Protein AF-G0A8H8-F1 (afdb_monomer_lite)

Foldseek 3Di:
DDAAEEAPVVVQVVVLVVLVVVQVVQQVVLVVVVVVPQDWDWDADPPDPDTDTDTDTPPVVDDSDTDHDAKDKDKQKWAWDWDDDDPDIATKIKSADDPVVVVDPDDGQIWIWIWMQGPVTIDTDIGGDPDDRRDDDPHIYIHGYDPVRCVVCVCCDPPRPCNVVVRVVVVVVVVVVVD

Structure (mmCIF, N/CA/C/O backbone):
data_AF-G0A8H8-F1
#
_entry.id   AF-G0A8H8-F1
#
loop_
_atom_site.group_PDB
_atom_site.id
_atom_site.type_symbol
_atom_site.label_atom_id
_atom_site.label_alt_id
_atom_site.label_comp_id
_atom_site.label_asym_id
_atom_site.label_entity_id
_atom_site.label_seq_id
_atom_site.pdbx_PDB_ins_code
_atom_site.Cartn_x
_atom_site.Cartn_y
_atom_site.Cartn_z
_atom_site.occupancy
_atom_site.B_iso_or_equiv
_atom_site.auth_seq_id
_atom_site.auth_comp_id
_atom_site.auth_asym_id
_atom_site.auth_atom_id
_atom_site.pdbx_PDB_model_num
ATOM 1 N N . MET A 1 1 ? 7.381 1.154 24.580 1.00 57.47 1 MET A N 1
ATOM 2 C CA . MET A 1 1 ? 7.280 1.016 23.109 1.00 57.47 1 MET A CA 1
ATOM 3 C C . MET A 1 1 ? 6.534 2.219 22.568 1.00 57.47 1 MET A C 1
ATOM 5 O O . MET A 1 1 ? 5.368 2.389 22.905 1.00 57.47 1 MET A O 1
ATOM 9 N N . THR A 1 2 ? 7.204 3.066 21.794 1.00 69.69 2 THR A N 1
ATOM 10 C CA . THR A 1 2 ? 6.569 4.161 21.054 1.00 69.69 2 THR A CA 1
ATOM 11 C C . THR A 1 2 ? 5.768 3.575 19.896 1.00 69.69 2 THR A C 1
ATOM 13 O O . THR A 1 2 ? 6.224 2.657 19.213 1.00 69.69 2 THR A O 1
ATOM 16 N N . ALA A 1 3 ? 4.533 4.041 19.730 1.00 78.56 3 ALA A N 1
ATOM 17 C CA . ALA A 1 3 ? 3.699 3.614 18.621 1.00 78.56 3 ALA A CA 1
ATOM 18 C C . ALA A 1 3 ? 3.858 4.596 17.461 1.00 78.56 3 ALA A C 1
ATOM 20 O O . ALA A 1 3 ? 3.851 5.807 17.678 1.00 78.56 3 ALA A O 1
ATOM 21 N N . ILE A 1 4 ? 4.005 4.071 16.250 1.00 86.50 4 ILE A N 1
ATOM 22 C CA . ILE A 1 4 ? 4.068 4.878 15.037 1.00 86.50 4 ILE A CA 1
ATOM 23 C C . ILE A 1 4 ? 2.630 5.099 14.590 1.00 86.50 4 ILE A C 1
ATOM 25 O O . ILE A 1 4 ? 1.916 4.138 14.307 1.00 86.50 4 ILE A O 1
ATOM 29 N N . THR A 1 5 ? 2.207 6.358 14.581 1.00 89.00 5 THR A N 1
ATOM 30 C CA . THR A 1 5 ? 0.856 6.751 14.180 1.00 89.00 5 THR A CA 1
ATOM 31 C C . THR A 1 5 ? 0.952 7.503 12.865 1.00 89.00 5 THR A C 1
ATOM 33 O O . THR A 1 5 ? 1.665 8.500 12.800 1.00 89.00 5 THR A O 1
ATOM 36 N N . VAL A 1 6 ? 0.268 7.017 11.832 1.00 91.62 6 VAL A N 1
ATOM 37 C CA . VAL A 1 6 ? 0.286 7.615 10.487 1.00 91.62 6 VAL A CA 1
ATOM 38 C C . VAL A 1 6 ? -1.136 7.604 9.922 1.00 91.62 6 VAL A C 1
ATOM 40 O O . VAL A 1 6 ? -1.864 6.640 10.163 1.00 91.62 6 VAL A O 1
ATOM 43 N N . PRO A 1 7 ? -1.570 8.636 9.185 1.00 92.50 7 PRO A N 1
ATOM 44 C CA . PRO A 1 7 ? -2.782 8.556 8.376 1.00 92.50 7 PRO A CA 1
ATOM 45 C C . PRO A 1 7 ? -2.689 7.430 7.344 1.00 92.50 7 PRO A C 1
ATOM 47 O O . PRO A 1 7 ? -1.652 7.246 6.711 1.00 92.50 7 PRO A O 1
ATOM 50 N N . LEU A 1 8 ? -3.775 6.682 7.153 1.00 90.56 8 LEU A N 1
ATOM 51 C CA . LEU A 1 8 ? -3.821 5.616 6.154 1.00 90.56 8 LEU A CA 1
ATOM 52 C C . LEU A 1 8 ? -3.601 6.157 4.732 1.00 90.56 8 LEU A C 1
ATOM 54 O O . LEU A 1 8 ? -2.916 5.516 3.941 1.00 90.56 8 LEU A O 1
ATOM 58 N N . ASP A 1 9 ? -4.108 7.356 4.445 1.00 90.19 9 ASP A N 1
ATOM 59 C CA . ASP A 1 9 ? -3.901 8.032 3.158 1.00 90.19 9 ASP A CA 1
ATOM 60 C C . ASP A 1 9 ? -2.429 8.394 2.942 1.00 90.19 9 ASP A C 1
ATOM 62 O O . ASP A 1 9 ? -1.867 8.052 1.909 1.00 90.19 9 ASP A O 1
ATOM 66 N N . GLY A 1 10 ? -1.759 8.954 3.954 1.00 90.62 10 GLY A N 1
ATOM 67 C CA . GLY A 1 10 ? -0.323 9.252 3.871 1.00 90.62 10 GLY A CA 1
ATOM 68 C C . GLY A 1 10 ? 0.538 7.995 3.692 1.00 90.62 10 GLY A C 1
ATOM 69 O O . GLY A 1 10 ? 1.558 8.024 3.012 1.00 90.62 10 GLY A O 1
ATOM 70 N N . PHE A 1 11 ? 0.113 6.856 4.249 1.00 90.31 11 PHE A N 1
ATOM 71 C CA . PHE A 1 11 ? 0.752 5.570 3.964 1.00 90.31 11 PHE A CA 1
ATOM 72 C C . PHE A 1 11 ? 0.554 5.132 2.500 1.00 90.31 11 PHE A C 1
ATOM 74 O O . PHE A 1 11 ? 1.480 4.597 1.897 1.00 90.31 11 PHE A O 1
ATOM 81 N N . CYS A 1 12 ? -0.619 5.382 1.912 1.00 89.56 12 CYS A N 1
ATOM 82 C CA . CYS A 1 12 ? -0.898 5.087 0.501 1.00 89.56 12 CYS A CA 1
ATOM 83 C C . CYS A 1 12 ? -0.113 5.985 -0.454 1.00 89.56 12 CYS A C 1
ATOM 85 O O . CYS A 1 12 ? 0.432 5.494 -1.439 1.00 89.56 12 CYS A O 1
ATOM 87 N N . GLU A 1 13 ? -0.029 7.279 -0.152 1.00 91.62 13 GLU A N 1
ATOM 88 C CA . GLU A 1 13 ? 0.775 8.244 -0.906 1.00 91.62 13 GLU A CA 1
ATOM 89 C C . GLU A 1 13 ? 2.248 7.830 -0.923 1.00 91.62 13 GLU A C 1
ATOM 91 O O . GLU A 1 13 ? 2.889 7.828 -1.972 1.00 91.62 13 GLU A O 1
ATOM 96 N N . GLU A 1 14 ? 2.774 7.398 0.223 1.00 92.19 14 GLU A N 1
ATOM 97 C CA . GLU A 1 14 ? 4.153 6.933 0.322 1.00 92.19 14 GLU A CA 1
ATOM 98 C C . GLU A 1 14 ? 4.390 5.641 -0.475 1.00 92.19 14 GLU A C 1
ATOM 100 O O . GLU A 1 14 ? 5.412 5.504 -1.146 1.00 92.19 14 GLU A O 1
ATOM 105 N N . LEU A 1 15 ? 3.434 4.708 -0.469 1.00 91.19 15 LEU A N 1
ATOM 106 C CA . LEU A 1 15 ? 3.503 3.514 -1.314 1.00 91.19 15 LEU A CA 1
ATOM 107 C C . LEU A 1 15 ? 3.480 3.858 -2.806 1.00 91.19 15 LEU A C 1
ATOM 109 O O . LEU A 1 15 ? 4.257 3.284 -3.569 1.00 91.19 15 LEU A O 1
ATOM 113 N N . GLN A 1 16 ? 2.628 4.801 -3.213 1.00 91.62 16 GLN A N 1
ATOM 114 C CA . GLN A 1 16 ? 2.563 5.279 -4.592 1.00 91.62 16 GLN A CA 1
ATOM 115 C C . GLN A 1 16 ? 3.891 5.914 -5.017 1.00 91.62 16 GLN A C 1
ATOM 117 O O . GLN A 1 16 ? 4.428 5.585 -6.074 1.00 91.62 16 GLN A O 1
ATOM 122 N N . ARG A 1 17 ? 4.471 6.753 -4.155 1.00 93.44 17 ARG A N 1
ATOM 123 C CA . ARG A 1 17 ? 5.781 7.372 -4.376 1.00 93.44 17 ARG A CA 1
ATOM 124 C C . ARG A 1 17 ? 6.877 6.327 -4.573 1.00 93.44 17 ARG A C 1
ATOM 126 O O . ARG A 1 17 ? 7.680 6.437 -5.495 1.00 93.44 17 ARG A O 1
ATOM 133 N N . VAL A 1 18 ? 6.906 5.293 -3.729 1.00 92.75 18 VAL A N 1
ATOM 134 C CA . VAL A 1 18 ? 7.875 4.191 -3.845 1.00 92.75 18 VAL A CA 1
ATOM 135 C C . VAL A 1 18 ? 7.653 3.383 -5.126 1.00 92.75 18 VAL A C 1
ATOM 137 O O . VAL A 1 18 ? 8.622 3.002 -5.777 1.00 92.75 18 VAL A O 1
ATOM 140 N N . TYR A 1 19 ? 6.402 3.145 -5.522 1.00 92.00 19 TYR A N 1
ATOM 141 C CA . TYR A 1 19 ? 6.065 2.466 -6.774 1.00 92.00 19 TYR A CA 1
ATOM 142 C C . TYR A 1 19 ? 6.537 3.251 -8.011 1.00 92.00 19 TYR A C 1
ATOM 144 O O . TYR A 1 19 ? 7.085 2.670 -8.953 1.00 92.00 19 TYR A O 1
ATOM 152 N N . GLU A 1 20 ? 6.360 4.572 -8.012 1.00 92.25 20 GLU A N 1
ATOM 153 C CA . GLU A 1 20 ? 6.843 5.457 -9.077 1.00 92.25 20 GLU A CA 1
ATOM 154 C C . GLU A 1 20 ? 8.369 5.485 -9.133 1.00 92.25 20 GLU A C 1
ATOM 156 O O . GLU A 1 20 ? 8.945 5.320 -10.211 1.00 92.25 20 GLU A O 1
ATOM 161 N N . GLN A 1 21 ? 9.025 5.593 -7.974 1.00 92.50 21 GLN A N 1
ATOM 162 C 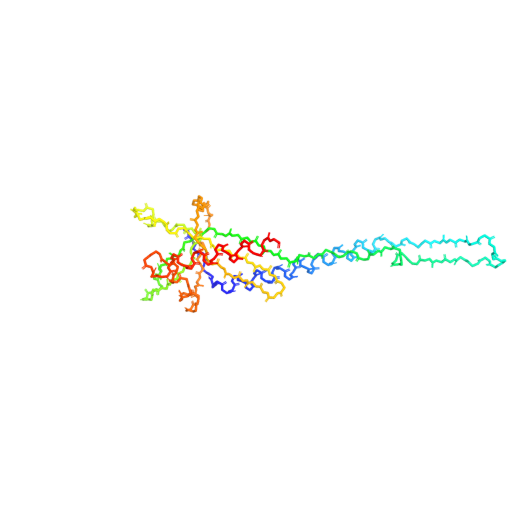CA . GLN A 1 21 ? 10.481 5.535 -7.885 1.00 92.50 21 GLN A CA 1
ATOM 163 C C . GLN A 1 21 ? 11.023 4.201 -8.407 1.00 92.50 21 GLN A C 1
ATOM 165 O O . GLN A 1 21 ? 11.921 4.195 -9.243 1.00 92.50 21 GLN A O 1
ATOM 170 N N . ALA A 1 22 ? 10.438 3.072 -7.996 1.00 90.81 22 ALA A N 1
ATOM 171 C CA . ALA A 1 22 ? 10.855 1.754 -8.464 1.00 90.81 22 ALA A CA 1
ATOM 172 C C . ALA A 1 22 ? 10.723 1.620 -9.989 1.00 90.81 22 ALA A C 1
ATOM 174 O O . ALA A 1 22 ? 11.589 1.044 -10.642 1.00 90.81 22 ALA A O 1
ATOM 175 N N . ASN A 1 23 ? 9.665 2.177 -10.582 1.00 89.25 23 ASN A N 1
ATOM 176 C CA . ASN A 1 23 ? 9.499 2.197 -12.034 1.00 89.25 23 ASN A CA 1
ATOM 177 C C . ASN A 1 23 ? 10.514 3.102 -12.748 1.00 89.25 23 ASN A C 1
ATOM 179 O O . ASN A 1 23 ? 10.964 2.756 -13.844 1.00 89.25 23 ASN A O 1
ATOM 183 N N . SER A 1 24 ? 10.895 4.224 -12.135 1.00 87.94 24 SER A N 1
ATOM 184 C CA . SER A 1 24 ? 11.985 5.077 -12.621 1.00 87.94 24 SER A CA 1
ATOM 185 C C . SER A 1 24 ? 13.317 4.316 -12.617 1.00 87.94 24 SER A C 1
ATOM 187 O O . SER A 1 24 ? 13.993 4.235 -13.642 1.00 87.94 24 SER A O 1
ATOM 189 N N . ASP A 1 25 ? 13.636 3.649 -11.505 1.00 88.44 25 ASP A N 1
ATOM 190 C CA . ASP A 1 25 ? 14.875 2.883 -11.342 1.00 88.44 25 ASP A CA 1
ATOM 191 C C . ASP A 1 25 ? 14.945 1.696 -12.320 1.00 88.44 25 ASP A C 1
ATOM 193 O O . ASP A 1 25 ? 15.975 1.451 -12.949 1.00 88.44 25 ASP A O 1
ATOM 197 N N . LEU A 1 26 ? 13.834 0.974 -12.512 1.00 84.94 26 LEU A N 1
ATOM 198 C CA . LEU A 1 26 ? 13.744 -0.124 -13.484 1.00 84.94 26 LEU A CA 1
ATOM 199 C C . LEU A 1 26 ? 13.941 0.350 -14.930 1.00 84.94 26 LEU A C 1
ATOM 201 O O . LEU A 1 26 ? 14.544 -0.368 -15.735 1.00 84.94 26 LEU A O 1
ATOM 205 N N . SER A 1 27 ? 13.466 1.556 -15.249 1.00 79.56 27 SER A N 1
ATOM 206 C CA . SER A 1 27 ? 13.672 2.172 -16.562 1.00 79.56 27 SER A CA 1
ATOM 207 C C . SER A 1 27 ? 15.147 2.535 -16.763 1.00 79.56 27 SER A C 1
ATOM 209 O O . SER A 1 27 ? 15.730 2.154 -17.776 1.00 79.56 27 SER A O 1
ATOM 211 N N . ALA A 1 28 ? 15.792 3.135 -15.756 1.00 78.38 28 ALA A N 1
ATOM 212 C CA . ALA A 1 28 ? 17.220 3.458 -15.795 1.00 78.38 28 ALA A CA 1
ATOM 213 C C . ALA A 1 28 ? 18.110 2.210 -15.969 1.00 78.38 28 ALA A C 1
ATOM 215 O O . ALA A 1 28 ? 19.068 2.224 -16.741 1.00 78.38 28 ALA A O 1
ATOM 216 N N . ILE A 1 29 ? 17.765 1.090 -15.318 1.00 75.75 29 ILE A N 1
ATOM 217 C CA . ILE A 1 29 ? 18.476 -0.193 -15.483 1.00 75.75 29 ILE A CA 1
ATOM 218 C C . ILE A 1 29 ? 18.365 -0.720 -16.924 1.00 75.75 29 ILE A C 1
ATOM 220 O O . ILE A 1 29 ? 19.314 -1.315 -17.444 1.00 75.75 29 ILE A O 1
ATOM 224 N N . SER A 1 30 ? 17.210 -0.539 -17.571 1.00 68.19 30 SER A N 1
ATOM 225 C CA . SER A 1 30 ? 17.019 -0.930 -18.973 1.00 68.19 30 SER A CA 1
ATOM 226 C C . SER A 1 30 ? 17.877 -0.081 -19.915 1.00 68.19 30 SER A C 1
ATOM 228 O O . SER A 1 30 ? 18.570 -0.633 -20.771 1.00 68.19 30 SER A O 1
ATOM 230 N N . GLU A 1 31 ? 17.894 1.238 -19.715 1.00 68.62 31 GLU A N 1
ATOM 231 C CA . GLU A 1 31 ? 18.679 2.178 -20.522 1.00 68.62 31 GLU A CA 1
ATOM 232 C C . GLU A 1 31 ? 20.187 1.925 -20.395 1.00 68.62 31 GLU A C 1
ATOM 234 O O . GLU A 1 31 ? 20.892 1.872 -21.405 1.00 68.62 31 GLU A O 1
ATOM 239 N N . GLN A 1 32 ? 20.677 1.668 -19.177 1.00 64.94 32 GLN A N 1
ATOM 240 C CA . GLN A 1 32 ? 22.090 1.374 -18.931 1.00 64.94 32 GLN A CA 1
ATOM 241 C C . GLN A 1 32 ? 22.549 0.094 -19.651 1.00 64.94 32 GLN A C 1
ATOM 243 O O . GLN A 1 32 ? 23.597 0.086 -20.293 1.00 64.94 32 GLN A O 1
ATOM 248 N N . LYS A 1 33 ? 21.736 -0.973 -19.633 1.00 60.69 33 LYS A N 1
ATOM 249 C CA . LYS A 1 33 ? 22.046 -2.216 -20.365 1.00 60.69 33 LYS A CA 1
ATOM 250 C C . LYS A 1 33 ? 22.024 -2.046 -21.886 1.00 60.69 33 LYS A C 1
ATOM 252 O O . LYS A 1 33 ? 22.740 -2.763 -22.579 1.00 60.69 33 LYS A O 1
ATOM 257 N N . GLY A 1 34 ? 21.205 -1.132 -22.407 1.00 58.25 34 GLY A N 1
ATOM 258 C CA . GLY A 1 34 ? 21.189 -0.793 -23.831 1.00 58.25 34 GLY A CA 1
ATOM 259 C C . GLY A 1 34 ? 22.428 -0.005 -24.273 1.00 58.25 34 GLY A C 1
ATOM 260 O O . GLY A 1 34 ? 22.905 -0.202 -25.388 1.00 58.25 34 GLY A O 1
ATOM 261 N N . ALA A 1 35 ? 22.972 0.847 -23.398 1.00 56.66 35 ALA A N 1
ATOM 262 C CA . ALA A 1 35 ? 24.152 1.668 -23.676 1.00 56.66 35 ALA A CA 1
ATOM 263 C C . ALA A 1 35 ? 25.468 0.866 -23.718 1.00 56.66 35 ALA A C 1
ATOM 265 O O . ALA A 1 35 ? 26.350 1.181 -24.517 1.00 56.66 35 ALA A O 1
ATOM 266 N N . ASP A 1 36 ? 25.593 -0.200 -22.922 1.00 55.72 36 ASP A N 1
ATOM 267 C CA . ASP A 1 36 ? 26.791 -1.057 -22.913 1.00 55.72 36 ASP A CA 1
ATOM 268 C C . ASP A 1 36 ? 26.928 -1.919 -24.184 1.00 55.72 36 ASP A C 1
ATOM 270 O O . ASP A 1 36 ? 28.004 -2.433 -24.494 1.00 55.72 36 ASP A O 1
ATOM 274 N N . ALA A 1 37 ? 25.859 -2.050 -24.971 1.00 56.22 37 ALA A N 1
ATOM 275 C CA . ALA A 1 37 ? 25.845 -2.817 -26.208 1.00 56.22 37 ALA A CA 1
ATOM 276 C C . ALA A 1 37 ? 26.059 -1.918 -27.444 1.00 56.22 37 ALA A C 1
ATOM 278 O O . ALA A 1 37 ? 25.248 -1.849 -28.359 1.00 56.22 37 ALA A O 1
ATOM 279 N N . THR A 1 38 ? 27.184 -1.209 -27.501 1.00 54.09 38 THR A N 1
ATOM 280 C CA . THR A 1 38 ? 27.550 -0.301 -28.611 1.00 54.09 38 THR A CA 1
ATOM 281 C C . THR A 1 38 ? 28.263 -1.008 -29.774 1.00 54.09 38 THR A C 1
ATOM 283 O O . THR A 1 38 ? 29.128 -0.446 -30.444 1.00 54.09 38 THR A O 1
ATOM 286 N N . GLY A 1 39 ? 27.899 -2.261 -30.057 1.00 58.56 39 GLY A N 1
ATOM 287 C CA . GLY A 1 39 ? 28.455 -3.009 -31.185 1.00 58.56 39 GLY A CA 1
ATOM 288 C C . GLY A 1 39 ? 27.823 -2.589 -32.512 1.00 58.56 39 GLY A C 1
ATOM 289 O O . GLY A 1 39 ? 26.671 -2.915 -32.780 1.00 58.56 39 GLY A O 1
ATOM 290 N N . VAL A 1 40 ? 28.567 -1.900 -33.379 1.00 58.56 40 VAL A N 1
ATOM 291 C CA . VAL A 1 40 ? 28.132 -1.644 -34.762 1.00 58.56 40 VAL A CA 1
ATOM 292 C C . VAL A 1 40 ? 28.336 -2.914 -35.586 1.00 58.56 40 VAL A C 1
ATOM 294 O O . VAL A 1 40 ? 29.473 -3.343 -35.793 1.00 58.56 40 VAL A O 1
ATOM 297 N N . PHE A 1 41 ? 27.254 -3.514 -36.090 1.00 60.41 41 PHE A N 1
ATOM 298 C CA . PHE A 1 41 ? 27.378 -4.634 -37.021 1.00 60.41 41 PHE A CA 1
ATOM 299 C C . PHE A 1 41 ? 27.686 -4.088 -38.413 1.00 60.41 41 PHE A C 1
ATOM 301 O O . PHE A 1 41 ? 26.873 -3.387 -39.019 1.00 60.41 41 PHE A O 1
ATOM 308 N N . SER A 1 42 ? 28.884 -4.390 -38.905 1.00 64.69 42 SER A N 1
ATOM 309 C CA . SER A 1 42 ? 29.335 -3.972 -40.229 1.00 64.69 42 SER A CA 1
ATOM 310 C C . SER A 1 42 ? 29.371 -5.173 -41.158 1.00 64.69 42 SER A C 1
ATOM 312 O O . SER A 1 42 ? 29.985 -6.188 -40.832 1.00 64.69 42 SER A O 1
ATOM 314 N N . TYR A 1 43 ? 28.741 -5.063 -42.324 1.00 63.19 43 TYR A N 1
ATOM 315 C CA . TYR A 1 43 ? 28.711 -6.141 -43.309 1.00 63.19 43 TYR A CA 1
ATOM 316 C C . TYR A 1 43 ? 29.025 -5.622 -44.714 1.00 63.19 43 TYR A C 1
ATOM 318 O O . TYR A 1 43 ? 28.953 -4.423 -44.995 1.00 63.19 43 TYR A O 1
ATOM 326 N N . ARG A 1 44 ? 29.438 -6.539 -45.595 1.00 64.12 44 ARG A N 1
ATOM 327 C CA . ARG A 1 44 ? 29.744 -6.264 -47.003 1.00 64.12 44 ARG A CA 1
ATOM 328 C C . ARG A 1 44 ? 28.935 -7.207 -47.881 1.00 64.12 44 ARG A C 1
ATOM 330 O O . ARG A 1 44 ? 28.947 -8.414 -47.655 1.00 64.12 44 ARG A O 1
ATOM 337 N N . LEU A 1 45 ? 28.250 -6.659 -48.880 1.00 64.94 45 LEU A N 1
ATOM 338 C CA . LEU A 1 45 ? 27.507 -7.447 -49.860 1.00 64.94 45 LEU A CA 1
ATOM 339 C C . LEU A 1 45 ? 28.453 -7.900 -50.989 1.00 64.94 45 LEU A C 1
ATOM 341 O O . LEU A 1 45 ? 29.220 -7.080 -51.494 1.00 64.94 45 LEU A O 1
ATOM 345 N N . PRO A 1 46 ? 28.407 -9.174 -51.416 1.00 59.81 46 PRO A N 1
ATOM 346 C CA . PRO A 1 46 ? 29.409 -9.762 -52.312 1.00 59.81 46 PRO A CA 1
ATOM 347 C C . PRO A 1 46 ? 29.408 -9.238 -53.763 1.00 59.81 46 PRO A C 1
ATOM 349 O O . PRO A 1 46 ? 30.279 -9.630 -54.536 1.00 59.81 46 PRO A O 1
ATOM 352 N N . HIS A 1 47 ? 28.468 -8.372 -54.165 1.00 60.91 47 HIS A N 1
ATOM 353 C CA . HIS A 1 47 ? 28.236 -8.036 -55.583 1.00 60.91 47 HIS A CA 1
ATOM 354 C C . HIS A 1 47 ? 28.177 -6.532 -55.918 1.00 60.91 47 HIS A C 1
ATOM 356 O O . HIS A 1 47 ? 27.698 -6.173 -56.991 1.00 60.91 47 HIS A O 1
ATOM 362 N N . GLN A 1 48 ? 28.671 -5.637 -55.055 1.00 55.12 48 GLN A N 1
ATOM 363 C CA . GLN A 1 48 ? 28.789 -4.206 -55.386 1.00 55.12 48 GLN A CA 1
ATOM 364 C C . GLN A 1 48 ? 30.256 -3.794 -55.559 1.00 55.12 48 GLN A C 1
ATOM 366 O O . GLN A 1 48 ? 31.076 -3.976 -54.665 1.00 55.12 48 GLN A O 1
ATOM 371 N N . ALA A 1 49 ? 30.579 -3.235 -56.730 1.00 57.41 49 ALA A N 1
ATOM 372 C CA . ALA A 1 49 ? 31.936 -2.875 -57.154 1.00 57.41 49 ALA A CA 1
ATOM 373 C C . ALA A 1 49 ? 32.555 -1.683 -56.388 1.00 57.41 49 ALA A C 1
ATOM 375 O O . ALA A 1 49 ? 33.746 -1.412 -56.519 1.00 57.41 49 ALA A O 1
ATOM 376 N N . THR A 1 50 ? 31.774 -0.987 -55.561 1.00 57.06 50 THR A N 1
ATOM 377 C CA . THR A 1 50 ? 32.228 0.086 -54.670 1.00 57.06 50 THR A CA 1
ATOM 378 C C . THR A 1 50 ? 32.105 -0.381 -53.222 1.00 57.06 50 THR A C 1
ATOM 380 O O . THR A 1 50 ? 31.007 -0.599 -52.716 1.00 57.06 50 THR A O 1
ATOM 383 N N . TYR A 1 51 ? 33.250 -0.550 -52.557 1.00 54.22 51 TYR A N 1
ATOM 384 C CA . TYR A 1 51 ? 33.400 -1.086 -51.198 1.00 54.22 51 TYR A CA 1
ATOM 385 C C . TYR A 1 51 ? 32.856 -0.142 -50.105 1.00 54.22 51 TYR A C 1
ATOM 387 O O . TYR A 1 51 ? 33.606 0.364 -49.272 1.00 54.22 51 TYR A O 1
ATOM 395 N N . GLY A 1 52 ? 31.548 0.104 -50.082 1.00 58.19 52 GLY A N 1
ATOM 396 C CA . GLY A 1 52 ? 30.889 0.800 -48.979 1.00 58.19 52 GLY A CA 1
ATOM 397 C C . GLY A 1 52 ? 30.667 -0.151 -47.805 1.00 58.19 52 GLY A C 1
ATOM 398 O O . GLY A 1 52 ? 29.878 -1.088 -47.911 1.00 58.19 52 GLY A O 1
ATOM 399 N N . LEU A 1 53 ? 31.353 0.069 -46.681 1.00 65.06 53 LEU A N 1
ATOM 400 C CA . LEU A 1 53 ? 31.026 -0.601 -45.422 1.00 65.06 53 LEU A CA 1
ATOM 401 C C . LEU A 1 53 ? 29.633 -0.125 -44.980 1.00 65.06 53 LEU A C 1
ATOM 403 O O . LEU A 1 53 ? 29.475 1.044 -44.634 1.00 65.06 53 LEU A O 1
ATOM 407 N N . GLN A 1 54 ? 28.626 -1.001 -44.999 1.00 69.88 54 GLN A N 1
ATOM 408 C CA . GLN A 1 54 ? 27.329 -0.669 -44.417 1.00 69.88 54 GLN A CA 1
ATOM 409 C C . GLN A 1 54 ? 27.334 -1.032 -42.936 1.00 69.88 54 GLN A C 1
ATOM 411 O O . GLN A 1 54 ? 27.543 -2.187 -42.560 1.00 69.88 54 GLN A O 1
ATOM 416 N N . ALA A 1 55 ? 27.108 -0.017 -42.109 1.00 67.31 55 ALA A N 1
ATOM 417 C CA . ALA A 1 55 ? 26.918 -0.149 -40.679 1.00 67.31 55 ALA A CA 1
ATOM 418 C C . ALA A 1 55 ? 25.419 -0.203 -40.385 1.00 67.31 55 ALA A C 1
ATOM 420 O O . ALA A 1 55 ? 24.681 0.714 -40.744 1.00 67.31 55 ALA A O 1
ATOM 421 N N . ILE A 1 56 ? 24.974 -1.260 -39.712 1.00 66.75 56 ILE A N 1
ATOM 422 C CA . ILE A 1 56 ? 23.648 -1.285 -39.105 1.00 66.75 56 ILE A CA 1
ATOM 423 C C . ILE A 1 56 ? 23.837 -0.929 -37.629 1.00 66.75 56 ILE A C 1
ATOM 425 O O . ILE A 1 56 ? 24.596 -1.613 -36.930 1.00 66.75 56 ILE A O 1
ATOM 429 N N . PRO A 1 57 ? 23.193 0.143 -37.136 1.00 67.19 57 PRO A N 1
ATOM 430 C CA . PRO A 1 57 ? 23.289 0.499 -35.732 1.00 67.19 57 PRO A CA 1
ATOM 431 C C . PRO A 1 57 ? 22.677 -0.615 -34.878 1.00 67.19 57 PRO A C 1
ATOM 433 O O . PRO A 1 57 ? 21.659 -1.203 -35.243 1.00 67.19 57 PRO A O 1
ATOM 436 N N . TYR A 1 58 ? 23.279 -0.884 -33.721 1.00 62.47 58 TYR A N 1
ATOM 437 C CA . TYR A 1 58 ? 22.823 -1.916 -32.784 1.00 62.47 58 TYR A CA 1
ATOM 438 C C . TYR A 1 58 ? 21.322 -1.807 -32.445 1.00 62.47 58 TYR A C 1
ATOM 440 O O . TYR A 1 58 ? 20.612 -2.812 -32.362 1.00 62.47 58 TYR A O 1
ATOM 448 N N . SER A 1 59 ? 20.817 -0.573 -32.349 1.00 64.50 59 SER A N 1
ATOM 449 C CA . SER A 1 59 ? 19.409 -0.245 -32.095 1.00 64.50 59 SER A CA 1
ATOM 450 C C . SER A 1 59 ? 18.426 -0.739 -33.164 1.00 64.50 59 SER A C 1
ATOM 452 O O . SER A 1 59 ? 17.234 -0.829 -32.887 1.00 64.50 59 SER A O 1
ATOM 454 N N . ALA A 1 60 ? 18.890 -1.071 -34.374 1.00 65.56 60 ALA A N 1
ATOM 455 C CA . ALA A 1 60 ? 18.052 -1.652 -35.423 1.00 65.56 60 ALA A CA 1
ATOM 456 C C . ALA A 1 60 ? 17.891 -3.180 -35.292 1.00 65.56 60 ALA A C 1
ATOM 458 O O . ALA A 1 60 ? 16.944 -3.736 -35.846 1.00 65.56 60 ALA A O 1
ATOM 459 N N . PHE A 1 61 ? 18.785 -3.858 -34.559 1.00 58.09 61 PHE A N 1
ATOM 460 C CA . PHE A 1 61 ? 18.746 -5.311 -34.351 1.00 58.09 61 PHE A CA 1
ATOM 461 C C . PHE A 1 61 ? 18.119 -5.719 -33.017 1.00 58.09 61 PHE A C 1
ATOM 463 O O . PHE A 1 61 ? 17.391 -6.711 -32.959 1.00 58.09 61 PHE A O 1
ATOM 470 N N . HIS A 1 62 ? 18.390 -4.979 -31.941 1.00 56.41 62 HIS A N 1
ATOM 471 C CA . HIS A 1 62 ? 17.862 -5.304 -30.620 1.00 56.41 62 HIS A CA 1
ATOM 472 C C . HIS A 1 62 ? 16.594 -4.506 -30.315 1.00 56.41 62 HIS A C 1
ATOM 474 O O . HIS A 1 62 ? 16.574 -3.280 -30.373 1.00 56.41 62 HIS A O 1
ATOM 480 N N . ARG A 1 63 ? 15.515 -5.212 -29.950 1.00 59.16 63 ARG A N 1
ATOM 481 C CA . ARG A 1 63 ? 14.323 -4.577 -29.377 1.00 59.16 63 ARG A CA 1
ATOM 482 C C . ARG A 1 63 ? 14.695 -3.990 -28.017 1.00 59.16 63 ARG A C 1
ATOM 484 O O . ARG A 1 63 ? 15.204 -4.707 -27.158 1.00 59.16 63 ARG A O 1
ATOM 491 N N . ASN A 1 64 ? 14.396 -2.711 -27.812 1.00 62.75 64 ASN A N 1
ATOM 492 C CA . ASN A 1 64 ? 14.503 -2.079 -26.501 1.00 62.75 64 ASN A CA 1
ATOM 493 C C . ASN A 1 64 ? 13.501 -2.750 -25.552 1.00 62.75 64 ASN A C 1
ATOM 495 O O . ASN A 1 64 ? 12.294 -2.522 -25.640 1.00 62.75 64 ASN A O 1
ATOM 499 N N . HIS A 1 65 ? 13.992 -3.622 -24.675 1.00 63.69 65 HIS A N 1
ATOM 500 C CA . HIS A 1 65 ? 13.188 -4.254 -23.637 1.00 63.69 65 HIS A CA 1
ATOM 501 C C . HIS A 1 65 ? 13.325 -3.453 -22.339 1.00 63.69 65 HIS A C 1
ATOM 503 O O . HIS A 1 65 ? 14.406 -3.390 -21.755 1.00 63.69 65 HIS A O 1
ATOM 509 N N . GLY A 1 66 ? 12.221 -2.847 -21.899 1.00 69.88 66 GLY A N 1
ATOM 510 C CA . GLY A 1 66 ? 12.111 -2.142 -20.621 1.00 69.88 66 GLY A CA 1
ATOM 511 C C . GLY A 1 66 ? 11.637 -3.058 -19.499 1.00 69.88 66 GLY A C 1
ATOM 512 O O . GLY A 1 66 ? 10.745 -3.881 -19.709 1.00 69.88 66 GLY A O 1
ATOM 513 N N . TYR A 1 67 ? 12.193 -2.890 -18.300 1.00 78.38 67 TYR A N 1
ATOM 514 C CA . TYR A 1 67 ? 11.590 -3.438 -17.089 1.00 78.38 67 TYR A CA 1
ATOM 515 C C . TYR A 1 67 ? 10.594 -2.428 -16.534 1.00 78.38 67 TYR A C 1
ATOM 517 O O . TYR A 1 67 ? 10.873 -1.234 -16.476 1.00 78.38 67 TYR A O 1
ATOM 525 N N . ARG A 1 68 ? 9.426 -2.911 -16.118 1.00 83.50 68 ARG A N 1
ATOM 526 C CA . ARG A 1 68 ? 8.408 -2.092 -15.470 1.00 83.50 68 ARG A CA 1
ATOM 527 C C . ARG A 1 68 ? 7.676 -2.926 -14.433 1.00 83.50 68 ARG A C 1
ATOM 529 O O . ARG A 1 68 ? 7.246 -4.039 -14.732 1.00 83.50 68 ARG A O 1
ATOM 536 N N . LEU A 1 69 ? 7.503 -2.369 -13.244 1.00 87.19 69 LEU A N 1
ATOM 537 C CA . LEU A 1 69 ? 6.569 -2.882 -12.258 1.00 87.19 69 LEU A CA 1
ATOM 538 C C . LEU A 1 69 ? 5.156 -2.496 -12.709 1.00 87.19 69 LEU A C 1
ATOM 540 O O . LEU A 1 69 ? 4.837 -1.311 -12.800 1.00 87.19 69 LEU A O 1
ATOM 544 N N . GLN A 1 70 ? 4.343 -3.493 -13.059 1.00 86.06 70 GLN A N 1
ATOM 545 C CA . GLN A 1 70 ? 2.964 -3.260 -13.497 1.00 86.06 70 GLN A CA 1
ATOM 546 C C . GLN A 1 70 ? 2.044 -2.969 -12.313 1.00 86.06 70 GLN A C 1
ATOM 548 O O . GLN A 1 70 ? 1.294 -1.999 -12.356 1.00 86.06 70 GLN A O 1
ATOM 553 N N . GLU A 1 71 ? 2.115 -3.809 -11.281 1.00 86.94 71 GLU A N 1
ATOM 554 C CA . GLU A 1 71 ? 1.253 -3.767 -10.101 1.00 86.94 71 GLU A CA 1
ATOM 555 C C . GLU A 1 71 ? 2.019 -4.346 -8.900 1.00 86.94 71 GLU A C 1
ATOM 557 O O . GLU A 1 71 ? 2.923 -5.174 -9.064 1.00 86.94 71 GLU A O 1
ATOM 562 N N . LEU A 1 72 ? 1.675 -3.895 -7.695 1.00 86.69 72 LEU A N 1
ATOM 563 C CA . LEU A 1 72 ? 2.188 -4.409 -6.429 1.00 86.69 72 LEU A CA 1
ATOM 564 C C . LEU A 1 72 ? 1.016 -4.756 -5.510 1.00 86.69 72 LEU A C 1
ATOM 566 O O . LEU A 1 72 ? 0.359 -3.866 -4.968 1.00 86.69 72 LEU A O 1
ATOM 570 N N . ASP A 1 73 ? 0.833 -6.055 -5.285 1.00 86.06 73 ASP A N 1
ATOM 571 C CA . ASP A 1 73 ? -0.251 -6.599 -4.474 1.00 86.06 73 ASP A CA 1
ATOM 572 C C . ASP A 1 73 ? 0.281 -7.295 -3.229 1.00 86.06 73 ASP A C 1
ATOM 574 O O . ASP A 1 73 ? 1.108 -8.209 -3.295 1.00 86.06 73 ASP A O 1
ATOM 578 N N . PHE A 1 74 ? -0.226 -6.897 -2.067 1.00 83.44 74 PHE A N 1
ATOM 579 C CA . PHE A 1 74 ? 0.084 -7.572 -0.815 1.00 83.44 74 PHE A CA 1
ATOM 580 C C . PHE A 1 74 ? -1.032 -7.395 0.207 1.00 83.44 74 PHE A C 1
ATOM 582 O O . PHE A 1 74 ? -1.872 -6.504 0.117 1.00 83.44 74 PHE A O 1
ATOM 589 N N . SER A 1 75 ? -1.043 -8.268 1.213 1.00 83.56 75 SER A N 1
ATOM 590 C CA . SER A 1 75 ? -1.986 -8.164 2.323 1.00 83.56 75 SER A CA 1
ATOM 591 C C . SER A 1 75 ? -1.257 -8.149 3.655 1.00 83.56 75 SER A C 1
ATOM 593 O O . SER A 1 75 ? -0.302 -8.899 3.874 1.00 83.56 75 SER A O 1
ATOM 595 N N . ILE A 1 76 ? -1.721 -7.292 4.561 1.00 83.81 76 ILE A N 1
ATOM 596 C CA . ILE A 1 76 ? -1.179 -7.176 5.910 1.00 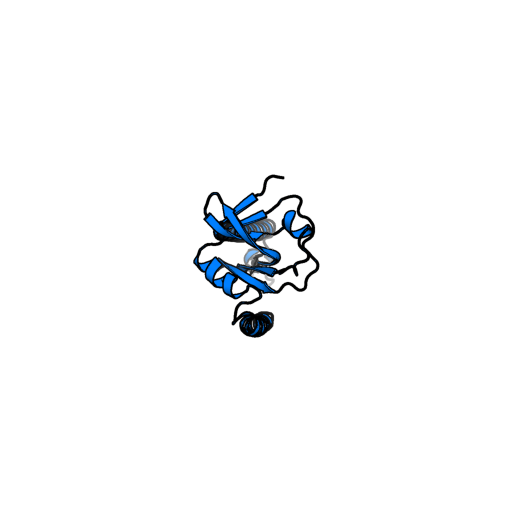83.81 76 ILE A CA 1
ATOM 597 C C . ILE A 1 76 ? -2.275 -7.543 6.912 1.00 83.81 76 ILE A C 1
ATOM 599 O O . ILE A 1 76 ? -3.351 -6.940 6.894 1.00 83.81 76 ILE A O 1
ATOM 603 N N . PRO A 1 77 ? -2.029 -8.504 7.819 1.00 82.06 77 PRO A N 1
ATOM 604 C CA . PRO A 1 77 ? -2.977 -8.811 8.875 1.00 82.06 77 PRO A CA 1
ATOM 605 C C . PRO A 1 77 ? -3.039 -7.645 9.872 1.00 82.06 77 PRO A C 1
ATOM 607 O O . PRO A 1 77 ? -2.018 -7.158 10.361 1.00 82.06 77 PRO A O 1
ATOM 610 N N . CYS A 1 78 ? -4.247 -7.197 10.190 1.00 83.69 78 CYS A N 1
ATOM 611 C CA . CYS A 1 78 ? -4.488 -6.021 11.016 1.00 83.69 78 CYS A CA 1
ATOM 612 C C . CYS A 1 78 ? -5.731 -6.181 11.896 1.00 83.69 78 CYS A C 1
ATOM 614 O O . CYS A 1 78 ? -6.530 -7.108 11.759 1.00 83.69 78 CYS A O 1
ATOM 616 N N . TYR A 1 79 ? -5.904 -5.235 12.808 1.00 82.62 79 TYR A N 1
ATOM 617 C CA . TYR A 1 79 ? -7.003 -5.178 13.753 1.00 82.62 79 TYR A CA 1
ATOM 618 C C . TYR A 1 79 ? -7.730 -3.849 13.640 1.00 82.62 79 TYR A C 1
ATOM 620 O O . TYR A 1 79 ? -7.106 -2.798 13.746 1.00 82.62 79 TYR A O 1
ATOM 628 N N . LEU A 1 80 ? -9.049 -3.891 13.486 1.00 81.88 80 LEU A N 1
ATOM 629 C CA . LEU A 1 80 ? -9.886 -2.697 13.544 1.00 81.88 80 LEU A CA 1
ATOM 630 C C . LEU A 1 80 ? -10.322 -2.474 14.997 1.00 81.88 80 LEU A C 1
ATOM 632 O O . LEU A 1 80 ? -10.904 -3.368 15.610 1.00 81.88 80 LEU A O 1
ATOM 636 N N . THR A 1 81 ? -10.016 -1.312 15.570 1.00 80.12 81 THR A N 1
ATOM 637 C CA . THR A 1 81 ? -10.340 -0.995 16.971 1.00 80.12 81 THR A CA 1
ATOM 638 C C . THR A 1 81 ? -10.674 0.477 17.152 1.00 80.12 81 THR A C 1
ATOM 640 O O . THR A 1 81 ? -10.196 1.322 16.406 1.00 80.12 81 THR A O 1
ATOM 643 N N . ALA A 1 82 ? -11.448 0.797 18.187 1.00 81.00 82 ALA A N 1
ATOM 644 C CA . ALA A 1 82 ? -11.581 2.165 18.669 1.00 81.00 82 ALA A CA 1
ATOM 645 C C . ALA A 1 82 ? -10.396 2.515 19.581 1.00 81.00 82 ALA A C 1
ATOM 647 O O . ALA A 1 82 ? -9.971 1.696 20.405 1.00 81.00 82 ALA A O 1
ATOM 648 N N . ARG A 1 83 ? -9.859 3.727 19.446 1.00 78.94 83 ARG A N 1
ATOM 649 C CA . ARG A 1 83 ? -8.803 4.270 20.300 1.00 78.94 83 ARG A CA 1
ATOM 650 C C . ARG A 1 83 ? -9.156 5.687 20.727 1.00 78.94 83 ARG A C 1
ATOM 652 O O . ARG A 1 83 ? -9.585 6.494 19.911 1.00 78.94 83 ARG A O 1
ATOM 659 N N . LYS A 1 84 ? -8.943 5.982 22.012 1.00 82.12 84 LYS A N 1
ATOM 660 C CA . LYS A 1 84 ? -9.119 7.331 22.550 1.00 82.12 84 LYS A CA 1
ATOM 661 C C . LYS A 1 84 ? -7.870 8.176 22.316 1.00 82.12 84 LYS A C 1
ATOM 663 O O . LYS A 1 84 ? -6.770 7.755 22.682 1.00 82.12 84 LYS A O 1
ATOM 668 N N . PHE A 1 85 ? -8.064 9.360 21.757 1.00 79.94 85 PHE A N 1
ATOM 669 C CA . PHE A 1 85 ? -7.070 10.418 21.633 1.00 79.94 85 PHE A CA 1
ATOM 670 C C . PHE A 1 85 ? -7.613 11.638 22.382 1.00 79.94 85 PHE A C 1
ATOM 672 O O . PHE A 1 85 ? -8.530 12.317 21.930 1.00 79.94 85 PHE A O 1
ATOM 679 N N . GLY A 1 86 ? -7.116 11.862 23.601 1.00 82.62 86 GLY A N 1
ATOM 680 C CA . GLY A 1 86 ? -7.716 12.842 24.507 1.00 82.62 86 GLY A CA 1
ATOM 681 C C . GLY A 1 86 ? -9.160 12.471 24.864 1.00 82.62 86 GLY A C 1
ATOM 682 O O . GLY A 1 86 ? -9.404 11.406 25.436 1.00 82.62 86 GLY A O 1
ATOM 683 N N . LYS A 1 87 ? -10.111 13.357 24.539 1.00 82.31 87 LYS A N 1
ATOM 684 C CA . LYS A 1 87 ? -11.550 13.158 24.794 1.00 82.31 87 LYS A CA 1
ATOM 685 C C . LYS A 1 87 ? -12.280 12.440 23.654 1.00 82.31 87 LYS A C 1
ATOM 687 O O . LYS A 1 87 ? -13.401 11.984 23.859 1.00 82.31 87 LYS A O 1
ATOM 692 N N . GLU A 1 88 ? -11.655 12.309 22.490 1.00 81.12 88 GLU A N 1
ATOM 693 C CA . GLU A 1 88 ? -12.286 11.758 21.293 1.00 81.12 88 GLU A CA 1
ATOM 694 C C . GLU A 1 88 ? -11.936 10.283 21.113 1.00 81.12 88 GLU A C 1
ATOM 696 O O . GLU A 1 88 ? -10.845 9.836 21.469 1.00 81.12 88 GLU A O 1
ATOM 701 N N . SER A 1 89 ? -12.876 9.507 20.574 1.00 81.19 89 SER A N 1
ATOM 702 C CA . SER A 1 89 ? -12.667 8.103 20.222 1.00 81.19 89 SER A CA 1
ATOM 703 C C . SER A 1 89 ? -12.703 7.958 18.711 1.00 81.19 89 SER A C 1
ATOM 705 O O . SER A 1 89 ? -13.725 8.236 18.095 1.00 81.19 89 SER A O 1
ATOM 707 N N . GLN A 1 90 ? -11.613 7.469 18.129 1.00 83.31 90 GLN A N 1
ATOM 708 C CA . GLN A 1 90 ? -11.481 7.274 16.690 1.00 83.31 90 GLN A CA 1
ATOM 709 C C . GLN A 1 90 ? -11.300 5.794 16.364 1.00 83.31 90 GLN A C 1
ATOM 711 O O . GLN A 1 90 ? -10.618 5.062 17.088 1.00 83.31 90 GLN A O 1
ATOM 716 N N . THR A 1 91 ? -11.893 5.343 15.260 1.00 83.56 91 THR A N 1
ATOM 717 C CA . THR A 1 91 ? -11.625 4.000 14.735 1.00 83.56 91 THR A CA 1
ATOM 718 C C . THR A 1 91 ? -10.286 3.996 13.999 1.00 83.56 91 THR A C 1
ATOM 720 O O . THR A 1 91 ? -10.032 4.850 13.154 1.00 83.56 91 THR A O 1
ATOM 723 N N . VAL A 1 92 ? -9.429 3.027 14.315 1.00 87.00 92 VAL A N 1
ATOM 724 C CA . VAL A 1 92 ? -8.073 2.890 13.774 1.00 87.00 92 VAL A CA 1
ATOM 725 C C . VAL A 1 92 ? -7.794 1.454 13.340 1.00 87.00 92 VAL A C 1
ATOM 727 O O . VAL A 1 92 ? -8.385 0.505 13.868 1.00 87.00 92 VAL A O 1
ATOM 730 N N . LEU A 1 93 ? -6.851 1.289 12.413 1.00 88.25 93 LEU A N 1
ATOM 731 C CA . LEU A 1 93 ? -6.267 -0.008 12.080 1.00 88.25 93 LEU A CA 1
ATOM 732 C C . LEU A 1 93 ? -4.939 -0.179 12.820 1.00 88.25 93 LEU A C 1
ATOM 734 O O . LEU A 1 93 ? -4.060 0.673 12.751 1.00 88.25 93 LEU A O 1
ATOM 738 N N . MET A 1 94 ? -4.773 -1.289 13.529 1.00 86.19 94 MET A N 1
ATOM 739 C CA . MET A 1 94 ? -3.535 -1.629 14.224 1.00 86.19 94 MET A CA 1
ATOM 740 C C . MET A 1 94 ? -2.912 -2.876 13.612 1.00 86.19 94 MET A C 1
ATOM 742 O O . MET A 1 94 ? -3.567 -3.910 13.500 1.00 86.19 94 MET A O 1
ATOM 746 N N . LEU A 1 95 ? -1.629 -2.808 13.265 1.00 84.25 95 LEU A N 1
ATOM 747 C CA . LEU A 1 95 ? -0.903 -3.968 12.723 1.00 84.25 95 LEU A CA 1
ATOM 748 C C . LEU A 1 95 ? -0.443 -4.934 13.827 1.00 84.25 95 LEU A C 1
ATOM 750 O O . LEU A 1 95 ? -0.015 -6.056 13.566 1.00 84.25 95 LEU A O 1
ATOM 754 N N . GLN A 1 96 ? -0.552 -4.508 15.086 1.00 79.06 96 GLN A N 1
ATOM 755 C CA . GLN A 1 96 ? -0.227 -5.302 16.260 1.00 79.06 96 GLN A CA 1
ATOM 756 C C . GLN A 1 96 ? -1.437 -5.402 17.188 1.00 79.06 96 GLN A C 1
ATOM 758 O O . GLN A 1 96 ? -2.182 -4.440 17.372 1.00 79.06 96 GLN A O 1
ATOM 763 N N . ALA A 1 97 ? -1.602 -6.566 17.820 1.00 72.62 97 ALA A N 1
ATOM 764 C CA . ALA A 1 97 ? -2.604 -6.735 18.863 1.00 72.62 97 ALA A CA 1
ATOM 765 C C . ALA A 1 97 ? -2.267 -5.814 20.054 1.00 72.62 97 ALA A C 1
ATOM 767 O O . ALA A 1 97 ? -1.149 -5.894 20.579 1.00 72.62 97 ALA A O 1
ATOM 768 N N . PRO A 1 98 ? -3.204 -4.971 20.517 1.00 67.31 98 PRO A N 1
ATOM 769 C CA . PRO A 1 98 ? -3.016 -4.194 21.730 1.00 67.31 98 PRO A CA 1
ATOM 770 C C . PRO A 1 98 ? -2.719 -5.098 22.933 1.00 67.31 98 PRO A C 1
ATOM 772 O O . PRO A 1 98 ? -3.300 -6.173 23.080 1.00 67.31 98 PRO A O 1
ATOM 775 N N . SER A 1 99 ? -1.846 -4.655 23.838 1.00 70.19 99 SER A N 1
ATOM 776 C CA . SER A 1 99 ? -1.470 -5.435 25.029 1.00 70.19 99 SER A CA 1
ATOM 777 C C . SER A 1 99 ? -2.665 -5.747 25.937 1.00 70.19 99 SER A C 1
ATOM 779 O O . SER A 1 99 ? -2.759 -6.840 26.491 1.00 70.19 99 SER A O 1
ATOM 781 N N . TRP A 1 100 ? -3.620 -4.822 26.050 1.00 66.69 100 TRP A N 1
ATOM 782 C CA . TRP A 1 100 ? -4.842 -5.002 26.838 1.00 66.69 100 TRP A CA 1
ATOM 783 C C . TRP A 1 100 ? -5.814 -6.024 26.225 1.00 66.69 100 TRP A C 1
ATOM 785 O O . TRP A 1 100 ? -6.551 -6.674 26.963 1.00 66.69 100 TRP A O 1
ATOM 795 N N . TRP A 1 101 ? -5.765 -6.257 24.908 1.00 69.00 101 TRP A N 1
ATOM 796 C CA . TRP A 1 101 ? -6.549 -7.309 24.246 1.00 69.00 101 TRP A CA 1
ATOM 797 C C . TRP A 1 101 ? -6.081 -8.720 24.566 1.00 69.00 101 TRP A C 1
ATOM 799 O O . TRP A 1 101 ? -6.874 -9.646 24.462 1.00 69.00 101 TRP A O 1
ATOM 809 N N . GLN A 1 102 ? -4.838 -8.908 25.010 1.00 60.84 102 GLN A N 1
ATOM 810 C CA . GLN A 1 102 ? -4.398 -10.224 25.478 1.00 60.84 102 GLN A CA 1
ATOM 811 C C . GLN A 1 102 ? -5.144 -10.667 26.747 1.00 60.84 102 GLN A C 1
ATOM 813 O O . GLN A 1 102 ? -5.233 -11.861 27.014 1.00 60.84 102 GLN A O 1
ATOM 818 N N . LYS A 1 103 ? -5.689 -9.716 27.520 1.00 62.25 103 LYS A N 1
ATOM 819 C CA . LYS A 1 103 ? -6.417 -9.987 28.769 1.00 62.25 103 LYS A CA 1
ATOM 820 C C . LYS A 1 103 ? -7.904 -10.266 28.544 1.00 62.25 103 LYS A C 1
ATOM 822 O O . LYS A 1 103 ? -8.533 -10.916 29.372 1.00 62.25 103 LYS A O 1
ATOM 827 N N . MET A 1 104 ? -8.466 -9.797 27.431 1.00 56.38 104 MET A N 1
ATOM 828 C CA . MET A 1 104 ? -9.872 -9.999 27.091 1.00 56.38 104 MET A CA 1
ATOM 829 C C . MET A 1 104 ? -9.998 -11.250 26.221 1.00 56.38 104 MET A C 1
ATOM 831 O O . MET A 1 104 ? -9.484 -11.279 25.107 1.00 56.38 104 MET A O 1
ATOM 835 N N . ARG A 1 105 ? -10.711 -12.281 26.694 1.00 55.09 105 ARG A N 1
ATOM 836 C CA . ARG A 1 105 ? -11.031 -13.506 25.926 1.00 55.09 105 ARG A CA 1
ATOM 837 C C . ARG A 1 105 ? -12.017 -13.249 24.764 1.00 55.09 105 ARG A C 1
ATOM 839 O O . ARG A 1 105 ? -12.821 -14.114 24.433 1.00 55.09 105 ARG A O 1
ATOM 846 N N . HIS A 1 106 ? -12.004 -12.058 24.168 1.00 50.66 106 HIS A N 1
ATOM 847 C CA . HIS A 1 106 ? -12.873 -11.729 23.047 1.00 50.66 106 HIS A CA 1
ATOM 848 C C . HIS A 1 106 ? -12.326 -12.321 21.741 1.00 50.66 106 HIS A C 1
ATOM 850 O O . HIS A 1 106 ? -11.111 -12.293 21.519 1.00 50.66 106 HIS A O 1
ATOM 856 N N . PRO A 1 107 ? -13.206 -12.831 20.858 1.00 53.06 107 PRO A N 1
ATOM 857 C CA . PRO A 1 107 ? -12.806 -13.314 19.546 1.00 53.06 107 PRO A CA 1
ATOM 858 C C . PRO A 1 107 ? -12.141 -12.177 18.768 1.00 53.06 107 PRO A C 1
ATOM 860 O O . PRO A 1 107 ? -12.735 -11.129 18.515 1.00 53.06 107 PRO A O 1
ATOM 863 N N . HIS A 1 108 ? -10.871 -12.383 18.428 1.00 61.06 108 HIS A N 1
ATOM 864 C CA . HIS A 1 108 ? -10.078 -11.423 17.678 1.00 61.06 108 HIS A CA 1
ATOM 865 C C . HIS A 1 108 ? -10.689 -11.246 16.295 1.00 61.06 108 HIS A C 1
ATOM 867 O O . HIS A 1 108 ? -10.737 -12.194 15.512 1.00 61.06 108 HIS A O 1
ATOM 873 N N . VAL A 1 109 ? -11.117 -10.032 15.965 1.00 65.56 109 VAL A N 1
ATOM 874 C CA . VAL A 1 109 ? -11.553 -9.731 14.604 1.00 65.56 109 VAL A CA 1
ATOM 875 C C . VAL A 1 109 ? -10.316 -9.415 13.781 1.00 65.56 109 VAL A C 1
ATOM 877 O O . VAL A 1 109 ? -10.019 -8.259 13.484 1.00 65.56 109 VAL A O 1
ATOM 880 N N . LEU A 1 110 ? -9.547 -10.457 13.480 1.00 74.50 110 LEU A N 1
ATOM 881 C CA . LEU A 1 110 ? -8.435 -10.335 12.558 1.00 74.50 110 LEU A CA 1
ATOM 882 C C . LEU A 1 110 ? -8.988 -9.961 11.179 1.00 74.50 110 LEU A C 1
ATOM 884 O O . LEU A 1 110 ? -9.909 -10.601 10.663 1.00 74.50 110 LEU A O 1
ATOM 888 N N . LYS A 1 111 ? -8.439 -8.898 10.605 1.00 79.81 111 LYS A N 1
ATOM 889 C CA . LYS A 1 111 ? -8.718 -8.439 9.247 1.00 79.81 111 LYS A CA 1
ATOM 890 C C . LYS A 1 111 ? -7.453 -8.544 8.410 1.00 79.81 111 LYS A C 1
ATOM 892 O O . LYS A 1 111 ? -6.357 -8.628 8.960 1.00 79.81 111 LYS A O 1
ATOM 897 N N . HIS A 1 112 ? -7.610 -8.522 7.097 1.00 82.50 112 HIS A N 1
ATOM 898 C CA . HIS A 1 112 ? -6.512 -8.268 6.174 1.00 82.50 112 HIS A CA 1
ATOM 899 C C . HIS A 1 112 ? -6.753 -6.926 5.511 1.00 82.50 112 HIS A C 1
ATOM 901 O O . HIS A 1 112 ? -7.821 -6.700 4.949 1.00 82.50 112 HIS A O 1
ATOM 907 N N . LEU A 1 113 ? -5.766 -6.046 5.615 1.00 86.00 113 LEU A N 1
ATOM 908 C CA . LEU A 1 113 ? -5.669 -4.884 4.756 1.00 86.00 113 LEU A CA 1
ATOM 909 C C . LEU A 1 113 ? -4.968 -5.340 3.479 1.00 86.00 113 LEU A C 1
ATOM 911 O O . LEU A 1 113 ? -3.766 -5.601 3.489 1.00 86.00 113 LEU A O 1
ATOM 915 N N . GLU A 1 114 ? -5.745 -5.506 2.424 1.00 85.94 114 GLU A N 1
ATOM 916 C CA . GLU A 1 114 ? -5.276 -5.736 1.066 1.00 85.94 114 GLU A CA 1
ATOM 917 C C . GLU A 1 114 ? -4.920 -4.387 0.448 1.00 85.94 114 GLU A C 1
ATOM 919 O O . GLU A 1 114 ? -5.675 -3.413 0.544 1.00 85.94 114 GLU A O 1
ATOM 924 N N . ILE A 1 115 ? -3.721 -4.338 -0.114 1.00 87.88 115 ILE A N 1
ATOM 925 C CA . ILE A 1 115 ? -3.104 -3.147 -0.666 1.00 87.88 115 ILE A CA 1
ATOM 926 C C . ILE A 1 115 ? -2.728 -3.485 -2.099 1.00 87.88 115 ILE A C 1
ATOM 928 O O . ILE A 1 115 ? -1.961 -4.420 -2.336 1.00 87.88 115 ILE A O 1
ATOM 932 N N . HIS A 1 116 ? -3.278 -2.706 -3.020 1.00 88.19 116 HIS A N 1
ATOM 933 C CA . HIS A 1 116 ? -3.027 -2.802 -4.448 1.00 88.19 116 HIS A CA 1
ATOM 934 C C . HIS A 1 116 ? -2.428 -1.481 -4.897 1.00 88.19 116 HIS A C 1
ATOM 936 O O . HIS A 1 116 ? -3.078 -0.448 -4.758 1.00 88.19 116 HIS A O 1
ATOM 942 N N . VAL A 1 117 ? -1.201 -1.486 -5.401 1.00 88.12 117 VAL A N 1
ATOM 943 C CA . VAL A 1 117 ? -0.553 -0.276 -5.917 1.00 88.12 117 VAL A CA 1
ATOM 944 C C . VAL A 1 117 ? -0.313 -0.456 -7.402 1.00 88.12 117 VAL A C 1
ATOM 946 O O . VAL A 1 117 ? 0.368 -1.391 -7.820 1.00 88.12 117 VAL A O 1
ATOM 949 N N . ALA A 1 118 ? -0.883 0.440 -8.194 1.00 88.94 118 ALA A N 1
ATOM 950 C CA . ALA A 1 118 ? -0.789 0.424 -9.643 1.00 88.94 118 ALA A CA 1
ATOM 951 C C . ALA A 1 118 ? -0.575 1.850 -10.172 1.00 88.94 118 ALA A C 1
ATOM 953 O O . ALA A 1 118 ? -0.422 2.815 -9.422 1.00 88.94 118 ALA A O 1
ATOM 954 N N . LYS A 1 119 ? -0.529 2.005 -11.499 1.00 86.44 119 LYS A N 1
ATOM 955 C CA . LYS A 1 119 ? -0.278 3.311 -12.135 1.00 86.44 119 LYS A CA 1
ATOM 956 C C . LYS A 1 119 ? -1.331 4.371 -11.765 1.00 86.44 119 LYS A C 1
ATOM 958 O O . LYS A 1 119 ? -1.016 5.554 -11.756 1.00 86.44 119 LYS A O 1
ATOM 963 N N . ASP A 1 120 ? -2.569 3.959 -11.528 1.00 85.31 120 ASP A N 1
ATOM 964 C CA . ASP A 1 120 ? -3.704 4.822 -11.193 1.00 85.31 120 ASP A CA 1
ATOM 965 C C . ASP A 1 120 ? -3.793 5.171 -9.699 1.00 85.31 120 ASP A C 1
ATOM 967 O O . ASP A 1 120 ? -4.592 6.031 -9.327 1.00 85.31 120 ASP A O 1
ATOM 971 N N . GLY A 1 121 ? -2.966 4.546 -8.856 1.00 86.44 121 GLY A N 1
ATOM 972 C CA . GLY A 1 121 ? -2.870 4.846 -7.434 1.00 86.44 121 GLY A CA 1
ATOM 973 C C . GLY A 1 121 ? -2.805 3.604 -6.549 1.00 86.44 121 GLY A C 1
ATOM 974 O O . GLY A 1 121 ? -2.767 2.460 -7.011 1.00 86.44 121 GLY A O 1
ATOM 975 N N . ALA A 1 122 ? -2.837 3.857 -5.241 1.00 86.94 122 ALA A N 1
ATOM 976 C CA . ALA A 1 122 ? -2.959 2.832 -4.218 1.00 86.94 122 ALA A CA 1
ATOM 977 C C . ALA A 1 122 ? -4.431 2.643 -3.814 1.00 86.94 122 ALA A C 1
ATOM 979 O O . ALA A 1 122 ? -5.085 3.559 -3.312 1.00 86.94 122 ALA A O 1
ATOM 980 N N . HIS A 1 123 ? -4.942 1.429 -3.996 1.00 84.94 123 HIS A N 1
ATOM 981 C CA . HIS A 1 123 ? -6.286 1.021 -3.613 1.00 84.94 123 HIS A CA 1
ATOM 982 C C . HIS A 1 123 ? -6.237 0.124 -2.384 1.00 84.94 123 HIS A C 1
ATOM 984 O O . HIS A 1 123 ? -5.460 -0.830 -2.307 1.00 84.94 123 HIS A O 1
ATOM 990 N N . LEU A 1 124 ? -7.111 0.423 -1.425 1.00 85.06 124 LEU A N 1
ATOM 991 C CA . LEU A 1 124 ? -7.188 -0.294 -0.162 1.00 85.06 124 LEU A CA 1
ATOM 992 C C . LEU A 1 124 ? -8.495 -1.037 -0.013 1.00 85.06 124 LEU A C 1
ATOM 994 O O . LEU A 1 124 ? -9.583 -0.510 -0.257 1.00 85.06 124 LEU A O 1
ATOM 998 N N . LEU A 1 125 ? -8.373 -2.248 0.497 1.00 82.12 125 LEU A N 1
ATOM 999 C CA . LEU A 1 125 ? -9.475 -3.166 0.633 1.00 82.12 125 LEU A CA 1
ATOM 1000 C C . LEU A 1 125 ? -9.331 -3.900 1.974 1.00 82.12 125 LEU A C 1
ATOM 1002 O O . LEU A 1 125 ? -8.299 -4.483 2.277 1.00 82.12 125 LEU A O 1
ATOM 1006 N N . LEU A 1 126 ? -10.351 -3.829 2.835 1.00 82.38 126 LEU A N 1
ATOM 1007 C CA . LEU A 1 126 ? -10.331 -4.495 4.141 1.00 82.38 126 LEU A CA 1
ATOM 1008 C C . LEU A 1 126 ? -11.188 -5.764 4.103 1.00 82.38 126 LEU A C 1
ATOM 1010 O O . LEU A 1 126 ? -12.413 -5.693 4.016 1.00 82.38 126 LEU A O 1
ATOM 1014 N N . GLY A 1 127 ? -10.545 -6.922 4.210 1.00 75.12 127 GLY A N 1
ATOM 1015 C CA . GLY A 1 127 ? -11.178 -8.238 4.184 1.00 75.12 127 GLY A CA 1
ATOM 1016 C C . GLY A 1 127 ? -11.176 -8.953 5.545 1.00 75.12 127 GLY A C 1
ATOM 1017 O O . GLY A 1 127 ? -10.474 -8.553 6.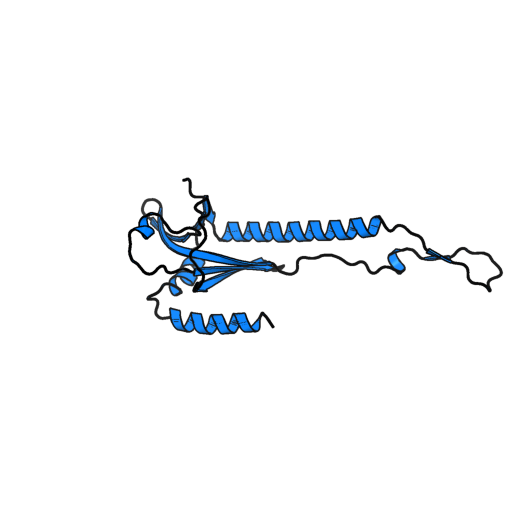482 1.00 75.12 127 GLY A O 1
ATOM 1018 N N . PRO A 1 128 ? -11.966 -10.030 5.706 1.00 69.56 128 PRO A N 1
ATOM 1019 C CA . PRO A 1 128 ? -11.832 -10.947 6.840 1.00 69.56 128 PRO A CA 1
ATOM 1020 C C . PRO A 1 128 ? -10.461 -11.639 6.818 1.00 69.56 128 PRO A C 1
ATOM 1022 O O . PRO A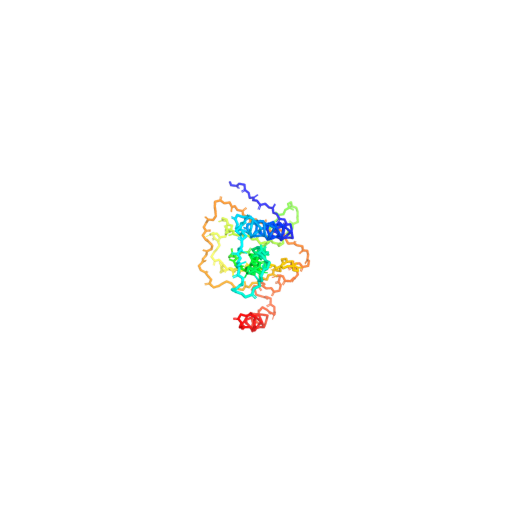 1 128 ? -9.988 -12.061 5.768 1.00 69.56 128 PRO A O 1
ATOM 1025 N N . GLY A 1 129 ? -9.846 -11.830 7.983 1.00 64.38 129 GLY A N 1
ATOM 1026 C CA . GLY A 1 129 ? -8.644 -12.647 8.101 1.00 64.38 129 GLY A CA 1
ATOM 1027 C C . GLY A 1 129 ? -8.936 -14.042 8.622 1.00 64.38 129 GLY A C 1
ATOM 1028 O O . GLY A 1 129 ? -9.489 -14.185 9.707 1.00 64.38 129 GLY A O 1
ATOM 1029 N N . THR A 1 130 ? -8.510 -15.067 7.885 1.00 59.84 130 THR A N 1
ATOM 1030 C CA . THR A 1 130 ? -8.404 -16.452 8.387 1.00 59.84 130 THR A CA 1
ATOM 1031 C C . THR A 1 130 ? -6.966 -16.831 8.754 1.00 59.84 130 THR A C 1
ATOM 1033 O O . THR A 1 130 ? -6.714 -17.959 9.168 1.00 59.84 130 THR A O 1
ATOM 1036 N N . SER A 1 131 ? -6.018 -15.906 8.582 1.00 58.06 131 SER A N 1
ATOM 1037 C CA . SER A 1 131 ? -4.587 -16.136 8.783 1.00 58.06 131 SER A CA 1
ATOM 1038 C C . SER A 1 131 ? -4.225 -16.313 10.267 1.00 58.06 131 SER A C 1
ATOM 1040 O O . SER A 1 131 ? -4.919 -15.778 11.141 1.00 58.06 131 SER A O 1
ATOM 1042 N N . PRO A 1 132 ? -3.131 -17.025 10.599 1.00 57.62 132 PRO A N 1
ATOM 1043 C CA . PRO A 1 132 ? -2.538 -16.945 11.928 1.00 57.62 132 PRO A CA 1
ATOM 1044 C C . PRO A 1 132 ? -2.268 -15.485 12.321 1.00 57.62 132 PRO A C 1
ATOM 1046 O O . PRO A 1 132 ? -1.956 -14.638 11.483 1.00 57.62 132 PRO A O 1
ATOM 1049 N N . ARG A 1 133 ? -2.404 -15.190 13.621 1.00 62.56 133 ARG A N 1
ATOM 1050 C CA . ARG A 1 133 ? -2.192 -13.848 14.191 1.00 62.56 133 ARG A CA 1
ATOM 1051 C C . ARG A 1 133 ? -0.914 -13.200 13.617 1.00 62.56 133 ARG A C 1
ATOM 1053 O O . ARG A 1 133 ? 0.084 -13.908 13.468 1.00 62.56 133 ARG A O 1
ATOM 1060 N N . PRO A 1 134 ? -0.904 -11.872 13.376 1.00 60.69 134 PRO A N 1
ATOM 1061 C CA . PRO A 1 134 ? 0.279 -11.168 12.896 1.00 60.69 134 PRO A CA 1
ATOM 1062 C C . PRO A 1 134 ? 1.495 -11.539 13.745 1.00 60.69 134 PRO A C 1
ATOM 1064 O O . PRO A 1 134 ? 1.418 -11.522 14.982 1.00 60.69 134 PRO A O 1
ATOM 1067 N N . LYS A 1 135 ? 2.624 -11.854 13.096 1.00 61.00 135 LYS A N 1
ATOM 1068 C CA . LYS A 1 135 ? 3.908 -11.966 13.799 1.00 61.00 135 LYS A CA 1
ATOM 1069 C C . LYS A 1 135 ? 4.175 -10.644 14.518 1.00 61.00 135 LYS A C 1
ATOM 1071 O O . LYS A 1 135 ? 3.873 -9.573 13.995 1.00 61.00 135 LYS A O 1
ATOM 1076 N N . ARG A 1 136 ? 4.721 -10.717 15.736 1.00 56.28 136 ARG A N 1
ATOM 1077 C CA . ARG A 1 136 ? 5.076 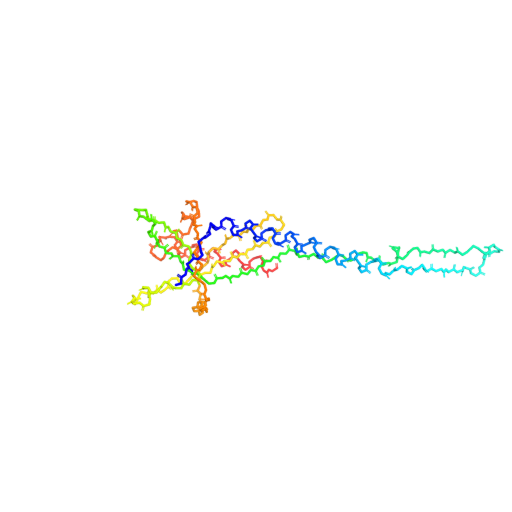-9.530 16.526 1.00 56.28 136 ARG A CA 1
ATOM 1078 C C . ARG A 1 136 ? 6.069 -8.674 15.734 1.00 56.28 136 ARG A C 1
ATOM 1080 O O . ARG A 1 136 ? 7.254 -8.980 15.701 1.00 56.28 136 ARG A O 1
ATOM 1087 N N . SER A 1 137 ? 5.581 -7.598 15.123 1.00 61.00 137 SER A N 1
ATOM 1088 C CA . SER A 1 137 ? 6.422 -6.469 14.738 1.00 61.00 137 SER A CA 1
ATOM 1089 C C . SER A 1 137 ? 7.080 -5.906 16.002 1.00 61.00 137 SER A C 1
ATOM 1091 O O . SER A 1 137 ? 6.447 -5.837 17.058 1.00 61.00 137 SER A O 1
ATOM 1093 N N . SER A 1 138 ? 8.341 -5.483 15.904 1.00 65.25 138 SER A N 1
ATOM 1094 C CA . SER A 1 138 ? 9.021 -4.755 16.984 1.00 65.25 138 SER A CA 1
ATOM 1095 C C . SER A 1 138 ? 8.397 -3.376 17.240 1.00 65.25 138 SER A C 1
ATOM 1097 O O . SER A 1 138 ? 8.608 -2.788 18.301 1.00 65.25 138 SER A O 1
ATOM 1099 N N . ARG A 1 139 ? 7.611 -2.866 16.283 1.00 74.00 139 ARG A N 1
ATOM 1100 C CA . ARG A 1 139 ? 6.976 -1.545 16.310 1.00 74.00 139 ARG A CA 1
ATOM 1101 C C . ARG A 1 139 ? 5.456 -1.651 16.220 1.00 74.00 139 ARG A C 1
ATOM 1103 O O . ARG A 1 139 ? 4.921 -2.382 15.386 1.00 74.00 139 ARG A O 1
ATOM 1110 N N . ASN A 1 140 ? 4.771 -0.873 17.051 1.00 80.25 140 ASN A N 1
ATOM 1111 C CA . ASN A 1 140 ? 3.316 -0.799 17.065 1.00 80.25 140 ASN A CA 1
ATOM 1112 C C . ASN A 1 140 ? 2.844 0.260 16.061 1.00 80.25 140 ASN A C 1
ATOM 1114 O O . ASN A 1 140 ? 2.926 1.451 16.353 1.00 80.25 140 ASN A O 1
ATOM 1118 N N . TRP A 1 141 ? 2.390 -0.174 14.888 1.00 86.31 141 TRP A N 1
ATOM 1119 C CA . TRP A 1 141 ? 1.858 0.709 13.850 1.00 86.31 141 TRP A CA 1
ATOM 1120 C C . TRP A 1 141 ? 0.350 0.893 14.011 1.00 86.31 141 TRP A C 1
ATOM 1122 O O . TRP A 1 141 ? -0.392 -0.087 14.137 1.00 86.31 141 TRP A O 1
ATOM 1132 N N . ILE A 1 142 ? -0.083 2.152 13.994 1.00 89.12 142 ILE A N 1
ATOM 1133 C CA . ILE A 1 142 ? -1.480 2.574 14.066 1.00 89.12 142 ILE A CA 1
ATOM 1134 C C . ILE A 1 142 ? -1.762 3.442 12.848 1.00 89.12 142 ILE A C 1
ATOM 1136 O O . ILE A 1 142 ? -1.155 4.497 12.673 1.00 89.12 142 ILE A O 1
ATOM 1140 N N . LEU A 1 143 ? -2.704 2.996 12.033 1.00 90.88 143 LEU A N 1
ATOM 1141 C CA . LEU A 1 143 ? -3.162 3.699 10.851 1.00 90.88 143 LEU A CA 1
ATOM 1142 C C . LEU A 1 143 ? -4.462 4.427 11.201 1.00 90.88 143 LEU A C 1
ATOM 1144 O O . LEU A 1 143 ? -5.455 3.799 11.591 1.00 90.88 143 LEU A O 1
ATOM 1148 N N . LEU A 1 144 ? -4.424 5.756 11.118 1.00 91.50 144 LEU A N 1
ATOM 1149 C CA . LEU A 1 144 ? -5.583 6.613 11.344 1.00 91.50 144 LEU A CA 1
ATOM 1150 C C . LEU A 1 144 ? -6.470 6.599 10.104 1.00 91.50 144 LEU A C 1
ATOM 1152 O O . LEU A 1 144 ? -5.981 6.728 8.984 1.00 91.50 144 LEU A O 1
ATOM 1156 N N . LEU A 1 145 ? -7.771 6.453 10.323 1.00 89.38 145 LEU A N 1
ATOM 1157 C CA . LEU A 1 145 ? -8.764 6.382 9.260 1.00 89.38 145 LEU A CA 1
ATOM 1158 C C . LEU A 1 145 ? -9.482 7.725 9.117 1.00 89.38 145 LEU A C 1
ATOM 1160 O O . LEU A 1 145 ? -9.890 8.315 10.123 1.00 89.38 145 LEU A O 1
ATOM 1164 N N . THR A 1 146 ? -9.722 8.164 7.884 1.00 87.56 146 THR A N 1
ATOM 1165 C CA . THR A 1 146 ? -10.646 9.275 7.601 1.00 87.56 146 THR A CA 1
ATOM 1166 C C . THR A 1 146 ? -12.090 8.873 7.888 1.00 87.56 146 THR A C 1
ATOM 1168 O O . THR A 1 146 ? -12.416 7.688 7.912 1.00 87.56 146 THR A O 1
ATOM 1171 N N . GLU A 1 147 ? -13.000 9.829 8.075 1.00 84.19 147 GLU A N 1
ATOM 1172 C CA . GLU A 1 147 ? -14.420 9.534 8.346 1.00 84.19 147 GLU A CA 1
ATOM 1173 C C . GLU A 1 147 ? -15.066 8.644 7.270 1.00 84.19 147 GLU A C 1
ATOM 1175 O O . GLU A 1 147 ? -15.832 7.724 7.578 1.00 84.19 147 GLU A O 1
ATOM 1180 N N . LYS A 1 148 ? -14.696 8.854 6.001 1.00 84.19 148 LYS A N 1
ATOM 1181 C CA . LYS A 1 148 ? -15.147 8.028 4.874 1.00 84.19 148 LYS A CA 1
ATOM 1182 C C . LYS A 1 148 ? -14.660 6.580 5.004 1.00 84.19 148 LYS A C 1
ATOM 1184 O O . LYS A 1 148 ? -15.442 5.641 4.826 1.00 84.19 148 LYS A O 1
ATOM 1189 N N . GLN A 1 149 ? -13.387 6.386 5.348 1.00 85.44 149 GLN A N 1
ATOM 1190 C CA . GLN A 1 149 ? -12.808 5.058 5.578 1.00 85.44 149 GLN A CA 1
ATOM 1191 C C . GLN A 1 149 ? -13.416 4.395 6.813 1.00 85.44 149 GLN A C 1
ATOM 1193 O O . GLN A 1 149 ? -13.748 3.213 6.771 1.00 85.44 149 GLN A O 1
ATOM 1198 N N . GLN A 1 150 ? -13.634 5.158 7.886 1.00 81.50 150 GLN A N 1
ATOM 1199 C CA . GLN A 1 150 ? -14.289 4.675 9.098 1.00 81.50 150 GLN A CA 1
ATOM 1200 C C . GLN A 1 150 ? -15.703 4.187 8.801 1.00 81.50 150 GLN A C 1
ATOM 1202 O O . GLN A 1 150 ? -16.041 3.080 9.197 1.00 81.50 150 GLN A O 1
ATOM 1207 N N . SER A 1 151 ? -16.500 4.949 8.051 1.00 78.75 151 SER A N 1
ATOM 1208 C CA . SER A 1 151 ? -17.856 4.549 7.652 1.00 78.75 151 SER A CA 1
ATOM 1209 C C . SER A 1 151 ? -17.846 3.257 6.827 1.00 78.75 151 SER A C 1
ATOM 1211 O O . SER A 1 151 ? -18.631 2.338 7.068 1.00 78.75 151 SER A O 1
ATOM 1213 N N . THR A 1 152 ? -16.893 3.151 5.899 1.00 77.88 152 THR A N 1
ATOM 1214 C CA . THR A 1 152 ? -16.712 1.964 5.052 1.00 77.88 152 THR A CA 1
ATOM 1215 C C . THR A 1 152 ? -16.326 0.742 5.890 1.00 77.88 152 THR A C 1
ATOM 1217 O O . THR A 1 152 ? -16.948 -0.315 5.779 1.00 77.88 152 THR A O 1
ATOM 1220 N N . PHE A 1 153 ? -15.351 0.881 6.790 1.00 75.62 153 PHE A N 1
ATOM 1221 C CA . PHE A 1 153 ? -14.824 -0.224 7.592 1.00 75.62 153 PHE A CA 1
ATOM 1222 C C . PHE A 1 153 ? -15.680 -0.560 8.818 1.00 75.62 153 PHE A C 1
ATOM 1224 O O . PHE A 1 153 ? -15.677 -1.705 9.263 1.00 75.62 153 PHE A O 1
ATOM 1231 N N . ALA A 1 154 ? -16.472 0.376 9.342 1.00 67.25 154 ALA A N 1
ATOM 1232 C CA . ALA A 1 154 ? -17.406 0.123 10.439 1.00 67.25 154 ALA A CA 1
ATOM 1233 C C . ALA A 1 154 ? -18.481 -0.896 10.039 1.00 67.25 154 ALA A C 1
ATOM 1235 O O . ALA A 1 154 ? -18.837 -1.765 10.835 1.00 67.25 154 ALA A O 1
ATOM 1236 N N . SER A 1 155 ? -18.923 -0.871 8.775 1.00 66.12 155 SER A N 1
ATOM 1237 C CA . SER A 1 155 ? -19.832 -1.887 8.218 1.00 66.12 155 SER A CA 1
ATOM 1238 C C . SER A 1 155 ? -19.237 -3.305 8.212 1.00 66.12 155 SER A C 1
ATOM 1240 O O . SER A 1 155 ? -19.966 -4.291 8.079 1.00 66.12 155 SER A O 1
ATOM 1242 N N . LEU A 1 156 ? -17.915 -3.404 8.395 1.00 63.59 156 LEU A N 1
ATOM 1243 C CA . LEU A 1 156 ? -17.146 -4.640 8.415 1.00 63.59 156 LEU A CA 1
ATOM 1244 C C . LEU A 1 156 ? -16.856 -5.151 9.838 1.00 63.59 156 LEU A C 1
ATOM 1246 O O . LEU A 1 156 ? -16.162 -6.156 10.013 1.00 63.59 156 LEU A O 1
ATOM 1250 N N . MET A 1 157 ? -17.371 -4.498 10.880 1.00 64.56 157 MET A N 1
ATOM 1251 C CA . MET A 1 157 ? -17.283 -5.007 12.250 1.00 64.56 157 MET A CA 1
ATOM 1252 C C . MET A 1 157 ? -18.266 -6.173 12.478 1.00 64.56 157 MET A C 1
ATOM 1254 O O . MET A 1 157 ? -19.378 -6.164 11.942 1.00 64.56 157 MET A O 1
ATOM 1258 N N . PRO A 1 158 ? -17.907 -7.191 13.285 1.00 53.06 158 PRO A N 1
ATOM 1259 C CA . PRO A 1 158 ? -18.847 -8.243 13.652 1.00 53.06 158 PRO A CA 1
ATOM 1260 C C . PRO A 1 158 ? -20.005 -7.637 14.447 1.00 53.06 158 PRO A C 1
ATOM 1262 O O . PRO A 1 158 ? -19.782 -6.894 15.398 1.00 53.06 158 PRO A O 1
ATOM 1265 N N . GLY A 1 159 ? -21.233 -7.958 14.040 1.00 56.62 159 GLY A N 1
ATOM 1266 C CA . GLY A 1 159 ? -22.459 -7.355 14.576 1.00 56.62 159 GLY A CA 1
ATOM 1267 C C . GLY A 1 159 ? -23.107 -6.331 13.639 1.00 56.62 159 GLY A C 1
ATOM 1268 O O . GLY A 1 159 ? -24.266 -5.986 13.842 1.00 56.62 159 GLY A O 1
ATOM 1269 N N . ALA A 1 160 ? -22.422 -5.899 12.573 1.00 58.06 160 ALA A N 1
ATOM 1270 C CA . ALA A 1 160 ? -23.029 -5.052 11.552 1.00 58.06 160 ALA A CA 1
ATOM 1271 C C . ALA A 1 160 ? -23.995 -5.859 10.649 1.00 58.06 160 ALA A C 1
ATOM 1273 O O . ALA A 1 160 ? -23.635 -6.947 10.181 1.00 58.06 160 ALA A O 1
ATOM 1274 N N . PRO A 1 161 ? -25.191 -5.328 10.325 1.00 53.09 161 PRO A N 1
ATOM 1275 C CA . PRO A 1 161 ? -26.237 -6.059 9.597 1.00 53.09 161 PRO A CA 1
ATOM 1276 C C . PRO A 1 161 ? -25.852 -6.489 8.169 1.00 53.09 161 PRO A C 1
ATOM 1278 O O . PRO A 1 161 ? -26.475 -7.389 7.615 1.00 53.09 161 PRO A O 1
ATOM 1281 N N . ARG A 1 162 ? -24.806 -5.900 7.567 1.00 55.41 162 ARG A N 1
ATOM 1282 C CA . ARG A 1 162 ? -24.332 -6.219 6.201 1.00 55.41 162 ARG A CA 1
ATOM 1283 C C . ARG A 1 162 ? -23.014 -6.998 6.137 1.00 55.41 162 ARG A C 1
ATOM 1285 O O . ARG A 1 162 ? -22.532 -7.276 5.042 1.00 55.41 162 ARG A O 1
ATOM 1292 N N . TRP A 1 163 ? -22.451 -7.400 7.278 1.00 50.31 163 TRP A N 1
ATOM 1293 C CA . TRP A 1 163 ? -21.141 -8.063 7.339 1.00 50.31 163 TRP A CA 1
ATOM 1294 C C . TRP A 1 163 ? -21.056 -9.309 6.439 1.00 50.31 163 TRP A C 1
ATOM 1296 O O . TRP A 1 163 ? -20.105 -9.458 5.677 1.00 50.31 163 TRP A O 1
ATOM 1306 N N . ARG A 1 164 ? -22.073 -10.185 6.472 1.00 52.41 164 ARG A N 1
ATOM 1307 C CA . ARG A 1 164 ? -22.066 -11.460 5.726 1.00 52.41 164 ARG A CA 1
ATOM 1308 C C . ARG A 1 164 ? -22.275 -11.305 4.215 1.00 52.41 164 ARG A C 1
ATOM 1310 O O . ARG A 1 164 ? -21.640 -12.028 3.458 1.00 52.41 164 ARG A O 1
ATOM 1317 N N . SER A 1 165 ? -23.109 -10.365 3.762 1.00 57.53 165 SER A N 1
ATOM 1318 C CA . SER A 1 165 ? -23.345 -10.179 2.319 1.00 57.53 165 SER A CA 1
ATOM 1319 C C . SER A 1 165 ? -22.185 -9.456 1.632 1.00 57.53 165 SER A C 1
ATOM 1321 O O . SER A 1 165 ? -21.814 -9.798 0.507 1.00 57.53 165 SER A O 1
ATOM 1323 N N . LEU A 1 166 ? -21.550 -8.504 2.326 1.00 54.16 166 LEU A N 1
ATOM 1324 C CA . LEU A 1 166 ? -20.344 -7.837 1.838 1.00 54.16 166 LEU A CA 1
ATOM 1325 C C . LEU A 1 166 ? -19.199 -8.835 1.651 1.00 54.16 166 LEU A C 1
ATOM 1327 O O . LEU A 1 166 ? -18.537 -8.778 0.624 1.00 54.16 166 LEU A O 1
ATOM 1331 N N . LEU A 1 167 ? -19.042 -9.796 2.569 1.00 54.72 167 LEU A N 1
ATOM 1332 C CA . LEU A 1 167 ? -18.069 -10.892 2.484 1.00 54.72 167 LEU A CA 1
ATOM 1333 C C . LEU A 1 167 ? -18.227 -11.777 1.236 1.00 54.72 167 LEU A C 1
ATOM 1335 O O . LEU A 1 167 ? -17.237 -12.130 0.591 1.00 54.72 167 LEU A O 1
ATOM 1339 N N . GLU A 1 168 ? -19.459 -12.151 0.890 1.00 56.62 168 GLU A N 1
ATOM 1340 C CA . GLU A 1 168 ? -19.737 -12.992 -0.284 1.00 56.62 168 GLU A CA 1
ATOM 1341 C C . GLU A 1 168 ? -19.525 -12.246 -1.601 1.00 56.62 168 GLU A C 1
ATOM 1343 O O . GLU A 1 168 ? -19.005 -12.811 -2.567 1.00 56.62 168 GLU A O 1
ATOM 1348 N N . THR A 1 169 ? -19.895 -10.967 -1.630 1.00 58.34 169 THR A N 1
ATOM 1349 C CA . THR A 1 169 ? -19.685 -10.091 -2.791 1.00 58.34 169 THR A CA 1
ATOM 1350 C C . THR A 1 169 ? -18.187 -9.858 -3.012 1.00 58.34 169 THR A C 1
ATOM 1352 O O . THR A 1 169 ? -17.697 -9.894 -4.140 1.00 58.34 169 THR A O 1
ATOM 1355 N N . TRP A 1 170 ? -17.445 -9.734 -1.913 1.00 53.62 170 TRP A N 1
ATOM 1356 C CA . TRP A 1 170 ? -15.996 -9.591 -1.881 1.00 53.62 170 TRP A CA 1
ATOM 1357 C C . TRP A 1 170 ? -15.239 -10.771 -2.484 1.00 53.62 170 TRP A C 1
ATOM 1359 O O . TRP A 1 170 ? -14.443 -10.582 -3.402 1.00 53.62 170 TRP A O 1
ATOM 1369 N N . ARG A 1 171 ? -15.524 -12.000 -2.028 1.00 54.81 171 ARG A N 1
ATOM 1370 C CA . ARG A 1 171 ? -14.884 -13.209 -2.578 1.00 54.81 171 ARG A CA 1
ATOM 1371 C C . ARG A 1 171 ? -15.076 -13.303 -4.093 1.00 54.81 171 ARG A C 1
ATOM 1373 O O . ARG A 1 171 ? -14.147 -13.653 -4.811 1.00 54.81 171 ARG A O 1
ATOM 1380 N N . LYS A 1 172 ? -16.266 -12.956 -4.590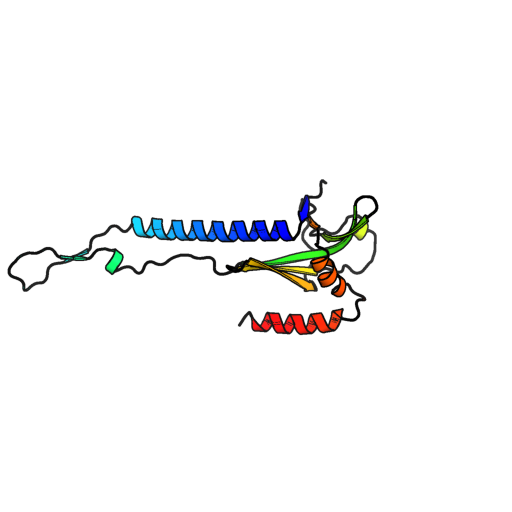 1.00 55.31 172 LYS A N 1
ATOM 1381 C CA . LYS A 1 172 ? -16.595 -13.025 -6.022 1.00 55.31 172 LYS A CA 1
ATOM 1382 C C . LYS A 1 172 ? -15.872 -11.970 -6.865 1.00 55.31 172 LYS A C 1
ATOM 1384 O O . LYS A 1 172 ? -15.549 -12.259 -8.012 1.00 55.31 172 LYS A O 1
ATOM 1389 N N . SER A 1 173 ? -15.621 -10.779 -6.319 1.00 51.28 173 SER A N 1
ATOM 1390 C CA . SER A 1 173 ? -14.850 -9.724 -6.995 1.00 51.28 173 SER A CA 1
ATOM 1391 C C . SER A 1 173 ? -13.377 -10.117 -7.146 1.00 51.28 173 SER A C 1
ATOM 1393 O O . SER A 1 173 ? -12.800 -9.988 -8.223 1.00 51.28 173 SER A O 1
ATOM 1395 N N . TRP A 1 174 ? -12.795 -10.688 -6.089 1.00 45.31 174 TRP A N 1
ATOM 1396 C CA . TRP A 1 174 ? -11.376 -11.038 -6.050 1.00 45.31 174 TRP A CA 1
ATOM 1397 C C . TRP A 1 174 ? -11.015 -12.191 -6.999 1.00 45.31 174 TRP A C 1
ATOM 1399 O O . TRP A 1 174 ? -10.086 -12.077 -7.794 1.00 45.31 174 TRP A O 1
ATOM 1409 N N . PHE A 1 175 ? -11.818 -13.263 -7.027 1.00 45.00 175 PHE A N 1
ATOM 1410 C CA . PHE A 1 175 ? -11.612 -14.384 -7.960 1.00 45.00 175 PHE A CA 1
ATOM 1411 C C . PHE A 1 175 ? -11.805 -14.021 -9.441 1.00 45.00 175 PHE A C 1
ATOM 1413 O O . PHE A 1 175 ? -11.429 -14.802 -10.312 1.00 45.00 175 PHE A O 1
ATOM 1420 N N . ARG A 1 176 ? -12.418 -12.870 -9.746 1.00 46.81 176 ARG A N 1
ATOM 1421 C CA . ARG A 1 176 ? -12.594 -12.398 -11.126 1.00 46.81 176 ARG A CA 1
ATOM 1422 C C . ARG A 1 176 ? -11.431 -11.549 -11.631 1.00 46.81 176 ARG A C 1
ATOM 1424 O O . ARG A 1 176 ? -11.326 -11.400 -12.839 1.00 46.81 176 ARG A O 1
ATOM 1431 N N . LYS A 1 177 ? -10.589 -11.007 -10.745 1.00 41.50 177 LYS A N 1
ATOM 1432 C CA . LYS A 1 177 ? -9.416 -10.199 -11.121 1.00 41.50 177 LYS A CA 1
ATOM 1433 C C . LYS A 1 177 ? -8.109 -10.997 -11.182 1.00 41.50 177 LYS A C 1
ATOM 1435 O O . LYS A 1 177 ? -7.151 -10.522 -11.764 1.00 41.50 177 LYS A O 1
ATOM 1440 N N . THR A 1 178 ? -8.078 -12.204 -10.618 1.00 38.25 178 THR A N 1
ATOM 1441 C CA . THR A 1 178 ? -6.909 -13.104 -10.616 1.00 38.25 178 THR A CA 1
ATOM 1442 C C . THR A 1 178 ? -6.928 -14.152 -11.743 1.00 38.25 178 THR A C 1
ATOM 1444 O O . THR A 1 178 ? -6.236 -15.165 -11.643 1.00 38.25 178 THR A O 1
ATOM 1447 N N . LYS A 1 179 ? -7.721 -13.942 -12.805 1.00 35.03 179 LYS A N 1
ATOM 1448 C CA . LYS A 1 179 ? -7.801 -14.815 -13.988 1.00 35.03 179 LYS A CA 1
ATOM 1449 C C . LYS A 1 179 ? -7.456 -14.076 -15.267 1.00 35.03 179 LYS A C 1
ATOM 1451 O O . LYS A 1 179 ? -7.940 -12.935 -15.411 1.00 35.03 179 LYS A O 1
#

Radius of gyration: 26.27 Å; chains: 1; bounding box: 60×30×86 Å

Sequence (179 aa):
MTAITVPLDGFCEELQRVYEQANSDLSAISEQKGADATGVFSYRLPHQATYGLQAIPYSAFHRNHGYRLQELDFSIPCYLTARKFGKESQTVLMLQAPSWWQKMRHPHVLKHLEIHVAKDGAHLLLGPGTSPRPKRSSRNWILLLTEKQQSTFASLMPGAPRWRSLLETWRKSWFRKTK

Organism: Collimonas fungivorans (strain Ter331) (NCBI:txid1005048)

pLDDT: mean 72.33, std 14.25, range [35.03, 93.44]

Secondary structure (DSSP, 8-state):
-PEEEEEHHHHHHHHHHHHHHHHHHHHHHHHHHHHT----EEE--TT-SS---EEEPHHHHS--------EEEEEEEEEEEEEEETTEEEEEEESS--GGGGTS-PPP-EEEEEEEEETTEEEEEEEE--S------SSEEEEEPPHHHHHHHHTTSTT-TTHHHHHHHHHHHHHHH--